Protein AF-A0A1Q6TIM0-F1 (afdb_monomer_lite)

Secondary structure (DSSP, 8-state):
-EEETTEEEEETTTTS--EEEEEETTT--EEEEE-S-GGGHHHHHHHHHHHHHTTS-----HHHHHHHHHHHHHHHHHTT---GGG-

Radius of gyration: 18.53 Å; chains: 1; bounding box: 39×32×44 Å

pLDDT: mean 92.92, std 5.51, range [59.22, 98.0]

Foldseek 3Di:
DADDPQWGKDFPPPPLGQWIWTAGPPPGDIDIGGHDDSVCVVVVVVVVVVCCVVVNDVPPPVVVVVVVVVVVVVVCVVVVHDDPVRD

Structure (mmCIF, N/CA/C/O backbone):
data_AF-A0A1Q6TIM0-F1
#
_entry.id   AF-A0A1Q6TIM0-F1
#
loop_
_atom_site.group_PDB
_atom_site.id
_atom_site.type_symbol
_atom_site.label_atom_id
_atom_site.label_alt_id
_atom_site.label_comp_id
_atom_site.label_asym_id
_atom_site.label_entity_id
_atom_site.label_seq_id
_atom_site.pdbx_PDB_ins_code
_atom_site.Cartn_x
_atom_site.Cartn_y
_atom_site.Cartn_z
_atom_site.occupancy
_atom_site.B_iso_or_equiv
_atom_site.auth_seq_id
_atom_site.auth_comp_id
_atom_site.auth_asym_id
_atom_site.auth_atom_id
_atom_site.pdbx_PDB_model_num
ATOM 1 N N . MET A 1 1 ? -6.490 8.450 0.523 1.00 88.06 1 MET A N 1
ATOM 2 C CA . MET A 1 1 ? -7.816 8.236 1.138 1.00 88.06 1 MET A CA 1
ATOM 3 C C . MET A 1 1 ? -8.395 6.953 0.580 1.00 88.06 1 MET A C 1
ATOM 5 O O . MET A 1 1 ? -8.347 6.770 -0.630 1.00 88.06 1 MET A O 1
ATOM 9 N N . ILE A 1 2 ? -8.922 6.089 1.438 1.00 95.56 2 ILE A N 1
ATOM 10 C CA . ILE A 1 2 ? -9.631 4.867 1.054 1.00 95.56 2 ILE A CA 1
ATOM 11 C C . ILE A 1 2 ? -11.087 5.052 1.482 1.00 95.56 2 ILE A C 1
ATOM 13 O O . ILE A 1 2 ? -11.342 5.320 2.653 1.00 95.56 2 ILE A O 1
ATOM 17 N N . ALA A 1 3 ? -12.029 4.986 0.544 1.00 96.25 3 ALA A N 1
ATOM 18 C CA . ALA A 1 3 ? -13.442 5.257 0.805 1.00 96.25 3 ALA A CA 1
ATOM 19 C C . ALA A 1 3 ? -14.250 3.958 0.927 1.00 96.25 3 ALA A C 1
ATOM 21 O O . ALA A 1 3 ? -14.067 3.033 0.139 1.00 96.25 3 ALA A O 1
ATOM 22 N N . PHE A 1 4 ? -15.169 3.925 1.890 1.00 96.00 4 PHE A N 1
ATOM 23 C CA . PHE A 1 4 ? -16.076 2.815 2.170 1.00 96.00 4 PHE A CA 1
ATOM 24 C C . PHE A 1 4 ? -17.503 3.340 2.397 1.00 96.00 4 PHE A C 1
ATOM 26 O O . PHE A 1 4 ? -17.718 4.528 2.633 1.00 96.00 4 PHE A O 1
ATOM 33 N N . ASP A 1 5 ? -18.494 2.446 2.414 1.00 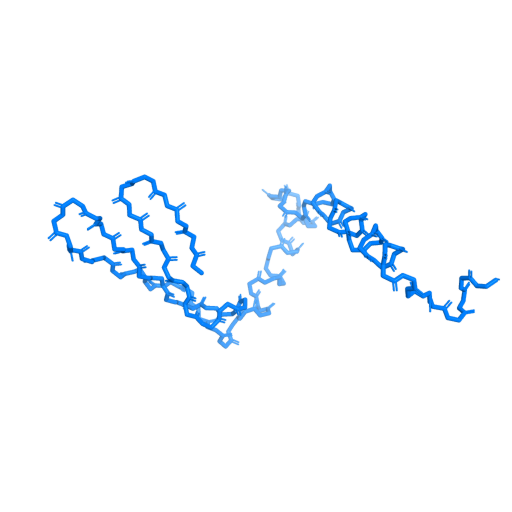96.25 5 ASP A N 1
ATOM 34 C CA . ASP A 1 5 ? -19.907 2.829 2.583 1.00 96.25 5 ASP A CA 1
ATOM 35 C C . ASP A 1 5 ? -20.195 3.566 3.905 1.00 96.25 5 ASP A C 1
ATOM 37 O O . ASP A 1 5 ? -21.082 4.415 3.982 1.00 96.25 5 ASP A O 1
ATOM 41 N N . LYS A 1 6 ? -19.462 3.223 4.973 1.00 96.19 6 LYS A N 1
ATOM 42 C CA . LYS A 1 6 ? -19.698 3.718 6.345 1.00 96.19 6 LYS A CA 1
ATOM 43 C C . LYS A 1 6 ? -18.687 4.763 6.812 1.00 96.19 6 LYS A C 1
ATOM 45 O O . LYS A 1 6 ? -18.762 5.206 7.959 1.00 96.19 6 LYS A O 1
ATOM 50 N N . GLY A 1 7 ? -17.725 5.122 5.971 1.00 97.12 7 GLY A N 1
ATOM 51 C CA . GLY A 1 7 ? -16.599 5.942 6.384 1.00 97.12 7 GLY A CA 1
ATOM 52 C C . GLY A 1 7 ? -15.475 5.966 5.367 1.00 97.12 7 GLY A C 1
ATOM 53 O O . GLY A 1 7 ? -15.529 5.305 4.335 1.00 97.12 7 GLY A O 1
ATOM 54 N N . TYR A 1 8 ? -14.433 6.717 5.671 1.00 97.56 8 TYR A N 1
ATOM 55 C CA . TYR A 1 8 ? -13.219 6.747 4.870 1.00 97.56 8 TYR A CA 1
ATOM 56 C C . TYR A 1 8 ? -11.990 6.794 5.773 1.00 97.56 8 TYR A C 1
ATOM 58 O O . TYR A 1 8 ? -12.063 7.227 6.921 1.00 97.56 8 TYR A O 1
ATOM 66 N N . VAL A 1 9 ? -10.870 6.316 5.240 1.00 97.50 9 VAL A N 1
ATOM 67 C CA . VAL A 1 9 ? -9.576 6.272 5.920 1.00 97.50 9 VAL A CA 1
ATOM 68 C C . VAL A 1 9 ? -8.621 7.228 5.223 1.00 97.50 9 VAL A C 1
ATOM 70 O O . VAL A 1 9 ? -8.364 7.119 4.019 1.00 97.50 9 VAL A O 1
ATOM 73 N N . GLU A 1 10 ? -8.081 8.168 5.980 1.00 96.81 10 GLU A N 1
ATOM 74 C CA . GLU A 1 10 ? -7.021 9.074 5.563 1.00 96.81 10 GLU A CA 1
ATOM 75 C C . GLU A 1 10 ? -5.701 8.567 6.128 1.00 96.81 10 GLU A C 1
ATOM 77 O O . GLU A 1 10 ? -5.555 8.449 7.339 1.00 96.81 10 GLU A O 1
ATOM 82 N N . LEU A 1 11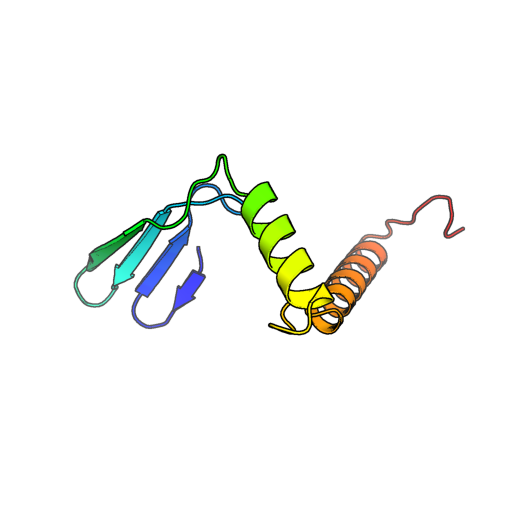 ? -4.747 8.246 5.252 1.00 94.62 11 LEU A N 1
ATOM 83 C CA . LEU A 1 11 ? -3.389 7.905 5.658 1.00 94.62 11 LEU A CA 1
ATOM 84 C C . LEU A 1 11 ? -2.485 9.093 5.353 1.00 94.62 11 LEU A C 1
ATOM 86 O O . LEU A 1 11 ? -2.383 9.507 4.193 1.00 94.62 11 LEU A O 1
ATOM 90 N N . TYR A 1 12 ? -1.852 9.636 6.385 1.00 92.38 12 TYR A N 1
ATOM 91 C CA . TYR A 1 12 ? -0.919 10.743 6.226 1.00 92.38 12 TYR A CA 1
ATOM 92 C C . TYR A 1 12 ? 0.462 10.209 5.863 1.00 92.38 12 TYR A C 1
ATOM 94 O O . TYR A 1 12 ? 0.881 9.171 6.358 1.00 92.38 12 TYR A O 1
ATOM 102 N N . GLU A 1 13 ? 1.155 10.912 4.967 1.00 90.38 13 GLU A N 1
ATOM 103 C CA . GLU A 1 13 ? 2.539 10.603 4.572 1.00 90.38 13 GLU A CA 1
ATOM 104 C C . GLU A 1 13 ? 2.752 9.208 3.944 1.00 90.38 13 GLU A C 1
ATOM 106 O O . GLU A 1 13 ? 3.872 8.697 3.929 1.00 90.38 13 GLU A O 1
ATOM 111 N N . TYR A 1 14 ? 1.710 8.597 3.359 1.00 88.44 14 TYR A N 1
ATOM 112 C CA . TYR A 1 14 ? 1.857 7.374 2.554 1.00 88.44 14 TYR A CA 1
ATOM 113 C C . TYR A 1 14 ? 2.924 7.571 1.456 1.00 88.44 14 TYR A C 1
ATOM 115 O O . TYR A 1 14 ? 2.868 8.580 0.743 1.00 88.44 14 TYR A O 1
ATOM 123 N N . PRO A 1 15 ? 3.878 6.632 1.282 1.00 87.88 15 PRO A N 1
ATOM 124 C CA . PRO A 1 15 ? 3.909 5.266 1.827 1.00 87.88 15 PRO A CA 1
ATOM 125 C C . PRO A 1 15 ? 4.534 5.091 3.217 1.00 87.88 15 PRO A C 1
ATOM 127 O O . PRO A 1 15 ? 4.526 3.986 3.739 1.00 87.88 15 PRO A O 1
ATOM 130 N N . ARG A 1 16 ? 5.060 6.149 3.837 1.00 89.31 16 ARG A N 1
ATOM 131 C CA . ARG A 1 16 ? 5.799 6.083 5.113 1.00 89.31 16 ARG A CA 1
ATOM 132 C C . ARG A 1 16 ? 4.998 6.622 6.300 1.00 89.31 16 ARG A C 1
ATOM 134 O O . ARG A 1 16 ? 5.566 7.165 7.250 1.00 89.31 16 ARG A O 1
ATOM 141 N N . GLY A 1 17 ? 3.678 6.514 6.204 1.00 91.31 17 GLY A N 1
ATOM 142 C CA . GLY A 1 17 ? 2.753 7.025 7.201 1.00 91.31 17 GLY A CA 1
ATOM 143 C C . GLY A 1 17 ? 2.823 6.249 8.508 1.00 91.31 17 GLY A C 1
ATOM 144 O O . GLY A 1 17 ? 2.922 5.029 8.501 1.00 91.31 17 GLY A O 1
ATOM 145 N N . GLN A 1 18 ? 2.720 6.972 9.617 1.00 94.75 18 GLN A N 1
ATOM 146 C CA . GLN A 1 18 ? 2.604 6.428 10.979 1.00 94.75 18 GLN A CA 1
ATOM 147 C C . GLN A 1 18 ? 1.234 6.733 11.607 1.00 94.75 18 GLN A C 1
ATOM 149 O O . GLN A 1 18 ? 0.974 6.401 12.761 1.00 94.75 18 GLN A O 1
ATOM 154 N N . GLU A 1 19 ? 0.367 7.431 10.865 1.00 96.06 19 GLU A N 1
ATOM 155 C CA . GLU A 1 19 ? -0.937 7.890 11.327 1.00 96.06 19 GLU A CA 1
ATOM 156 C C . GLU A 1 19 ? -2.012 7.651 10.262 1.00 96.06 19 GLU A C 1
ATOM 158 O O . GLU A 1 19 ? -1.882 8.071 9.106 1.00 96.06 19 GLU A O 1
ATOM 163 N N . ALA A 1 20 ? -3.100 7.017 10.694 1.00 96.69 20 ALA A N 1
ATOM 164 C CA . ALA A 1 20 ? -4.337 6.880 9.946 1.00 96.69 20 ALA A CA 1
ATOM 165 C C . ALA A 1 20 ? -5.487 7.525 10.724 1.00 96.69 20 ALA A C 1
ATOM 167 O O . ALA A 1 20 ? -5.622 7.308 11.929 1.00 96.69 20 ALA A O 1
ATOM 168 N N . VAL A 1 21 ? -6.352 8.268 10.040 1.00 97.75 21 VAL A N 1
ATOM 169 C CA . VAL A 1 21 ? -7.602 8.784 10.606 1.00 97.75 21 VAL A CA 1
ATOM 170 C C . VAL A 1 21 ? -8.772 8.134 9.887 1.00 97.75 21 VAL A C 1
ATOM 172 O O . VAL A 1 21 ? -8.928 8.258 8.674 1.00 97.75 21 VAL A O 1
ATOM 175 N N . ILE A 1 22 ? -9.603 7.430 10.644 1.00 97.88 22 ILE A N 1
ATOM 176 C CA . ILE A 1 22 ? -10.859 6.856 10.179 1.00 97.88 22 ILE A CA 1
ATOM 177 C C . ILE A 1 22 ? -11.962 7.852 10.515 1.00 97.88 22 ILE A C 1
ATOM 179 O O . ILE A 1 22 ? -12.119 8.220 11.675 1.00 97.88 22 ILE A O 1
ATOM 183 N N . THR A 1 23 ? -12.736 8.272 9.519 1.00 98.00 23 THR A N 1
ATOM 184 C CA . THR A 1 23 ? -13.925 9.109 9.718 1.00 98.00 23 THR A CA 1
ATOM 185 C C . THR A 1 23 ? -15.172 8.305 9.391 1.00 98.00 23 THR A C 1
ATOM 187 O O . THR A 1 23 ? -15.320 7.818 8.268 1.00 98.00 23 THR A O 1
ATOM 190 N N . TYR A 1 24 ? -16.093 8.187 10.346 1.00 97.88 24 TYR A N 1
ATOM 191 C CA . TYR A 1 24 ? -17.349 7.467 10.163 1.00 97.88 24 TYR A CA 1
ATOM 192 C C . TYR A 1 24 ? -18.446 8.417 9.678 1.00 97.88 24 TYR A C 1
ATOM 194 O O . TYR A 1 24 ? -18.768 9.416 10.315 1.00 97.88 24 TYR A O 1
ATOM 202 N N . THR A 1 25 ? -19.071 8.102 8.545 1.00 95.81 25 THR A N 1
ATOM 203 C CA . THR A 1 25 ? -20.047 8.999 7.895 1.00 95.81 25 THR A CA 1
ATOM 204 C C . THR A 1 25 ? -21.396 9.049 8.609 1.00 95.81 25 THR A C 1
ATOM 206 O O . THR A 1 25 ? -22.163 9.987 8.404 1.00 95.81 25 THR A O 1
ATOM 209 N N . LYS A 1 26 ? -21.704 8.049 9.445 1.00 96.12 26 LYS A N 1
ATOM 210 C CA . LYS A 1 26 ? -22.996 7.934 10.139 1.00 96.12 26 LYS A CA 1
ATOM 211 C C . LYS A 1 26 ? -23.238 9.069 11.141 1.00 96.12 26 LYS A C 1
ATOM 213 O O . LYS A 1 26 ? -24.373 9.505 11.306 1.00 96.12 26 LYS A O 1
ATOM 218 N N . ASP A 1 27 ? -22.196 9.491 11.836 1.00 95.56 27 ASP A N 1
ATOM 219 C CA . ASP A 1 27 ? -22.239 10.426 12.967 1.00 95.56 27 ASP A CA 1
ATOM 220 C C . ASP A 1 27 ? -21.062 11.419 12.963 1.00 95.56 27 ASP A C 1
ATOM 222 O O . ASP A 1 27 ? -21.032 12.330 13.787 1.00 95.56 27 ASP A O 1
ATOM 226 N N . GLY A 1 28 ? -20.124 11.281 12.022 1.00 94.81 28 GLY A N 1
ATOM 227 C CA . GLY A 1 28 ? -18.992 12.184 11.835 1.00 94.81 28 GLY A CA 1
ATOM 228 C C . GLY A 1 28 ? -17.870 12.007 12.853 1.00 94.81 28 GLY A C 1
ATOM 229 O O . GLY A 1 28 ? -16.958 12.832 12.870 1.00 94.81 28 GLY A O 1
ATOM 230 N N . HIS A 1 29 ? -17.918 10.981 13.712 1.00 97.62 29 HIS A N 1
ATOM 231 C CA . HIS A 1 29 ? -16.829 10.756 14.658 1.00 97.62 29 HIS A CA 1
ATOM 232 C C . HIS A 1 29 ? -15.581 10.239 13.945 1.00 97.62 29 HIS A C 1
ATOM 234 O O . HIS A 1 29 ? -15.653 9.615 12.880 1.00 97.62 29 HIS A O 1
ATOM 240 N N . THR A 1 30 ? -14.432 10.507 14.559 1.00 97.94 30 THR A N 1
ATOM 241 C CA . THR A 1 30 ? -13.133 10.107 14.040 1.00 97.94 30 THR A CA 1
ATOM 242 C C . THR A 1 30 ? -12.387 9.231 15.033 1.00 97.94 30 THR A C 1
ATOM 244 O O . THR A 1 30 ? -12.522 9.368 16.249 1.00 97.94 30 THR A O 1
ATOM 247 N N . GLU A 1 31 ? -11.590 8.322 14.493 1.00 97.56 31 GLU A N 1
ATOM 2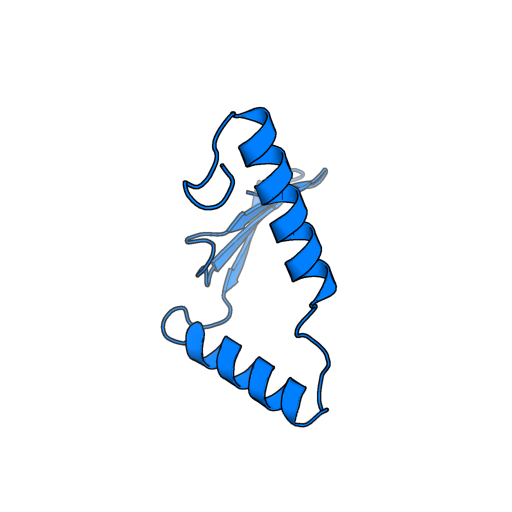48 C CA . GLU A 1 31 ? -10.682 7.455 15.228 1.00 97.56 31 GLU A CA 1
ATOM 249 C C . GLU A 1 31 ? -9.289 7.603 14.620 1.00 97.56 31 GLU A C 1
ATOM 251 O O . GLU A 1 31 ? -9.124 7.498 13.405 1.00 97.56 31 GLU A O 1
ATOM 256 N N . THR A 1 32 ? -8.284 7.876 15.451 1.00 97.69 32 THR A N 1
ATOM 257 C CA . THR A 1 32 ? -6.896 8.004 14.997 1.00 97.69 32 THR A CA 1
ATOM 258 C C . THR A 1 32 ? -6.088 6.804 15.454 1.00 97.69 32 THR A C 1
ATOM 260 O O . THR A 1 32 ? -5.967 6.559 16.654 1.00 97.69 32 THR A O 1
ATOM 263 N N . ILE A 1 33 ? -5.485 6.105 14.499 1.00 96.25 33 ILE A N 1
ATOM 264 C CA . ILE A 1 33 ? -4.562 5.001 14.739 1.00 96.25 33 ILE A CA 1
ATOM 265 C C . ILE A 1 33 ? -3.146 5.521 14.501 1.00 96.25 33 ILE A C 1
ATOM 267 O O . ILE A 1 33 ? -2.865 6.082 13.443 1.00 96.25 33 ILE A O 1
ATOM 271 N N . ARG A 1 34 ? -2.269 5.348 15.496 1.00 96.12 34 ARG A N 1
ATOM 272 C CA . ARG A 1 34 ? -0.837 5.655 15.393 1.00 96.12 34 ARG A CA 1
ATOM 273 C C . ARG A 1 34 ? -0.028 4.412 15.698 1.00 96.12 34 ARG A C 1
ATOM 275 O O . ARG A 1 34 ? -0.181 3.845 16.779 1.00 96.12 34 ARG A O 1
ATOM 282 N N . GLU A 1 35 ? 0.796 3.996 14.750 1.00 93.56 35 GLU A N 1
ATOM 283 C CA . GLU A 1 35 ? 1.553 2.751 14.837 1.00 93.56 35 GLU A CA 1
ATOM 284 C C . GLU A 1 35 ? 2.813 2.832 13.968 1.00 93.56 35 GLU A C 1
ATOM 286 O O . GLU A 1 35 ? 2.851 3.576 12.985 1.00 93.56 35 GLU A O 1
ATOM 291 N N . GLY A 1 36 ? 3.854 2.101 14.370 1.00 90.38 36 GLY A N 1
ATOM 292 C CA . GLY A 1 36 ? 5.177 2.176 13.755 1.00 90.38 36 GLY A CA 1
ATOM 293 C C . GLY A 1 36 ? 5.937 3.485 14.012 1.00 90.38 36 GLY A C 1
ATOM 294 O O . GLY A 1 36 ? 5.492 4.392 14.715 1.00 90.38 36 GLY A O 1
ATOM 295 N N . GLU A 1 37 ? 7.138 3.562 13.442 1.00 93.50 37 GLU A N 1
ATOM 296 C CA . GLU A 1 37 ? 7.999 4.742 13.463 1.00 93.50 37 GLU A CA 1
ATOM 297 C C . GLU A 1 37 ? 8.585 4.977 12.067 1.00 93.50 37 GLU A C 1
ATOM 299 O O . GLU A 1 37 ? 9.368 4.172 11.564 1.00 93.50 37 GLU A O 1
ATOM 304 N N . THR A 1 38 ? 8.261 6.115 11.444 1.00 90.88 38 THR A N 1
ATOM 305 C CA . THR A 1 38 ? 8.701 6.440 10.075 1.00 90.88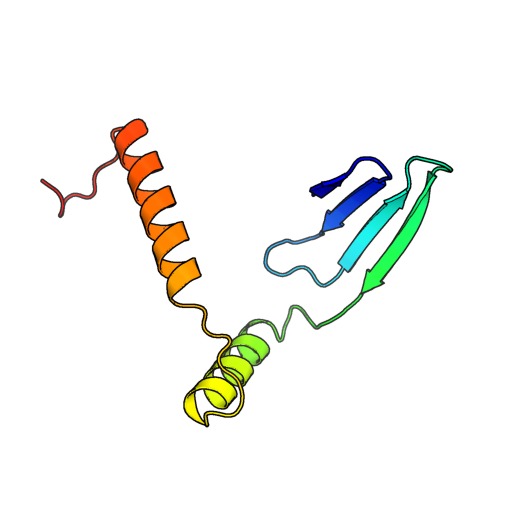 38 THR A CA 1
ATOM 306 C C . THR A 1 38 ? 10.225 6.364 9.906 1.00 90.88 38 THR A C 1
ATOM 308 O O . THR A 1 38 ? 10.719 5.902 8.874 1.00 90.88 38 THR A O 1
ATOM 311 N N . ASN A 1 39 ? 10.999 6.742 10.928 1.00 93.38 39 ASN A N 1
ATOM 312 C CA . ASN A 1 39 ? 12.465 6.670 10.887 1.00 93.38 39 ASN A CA 1
ATOM 313 C C . ASN A 1 39 ? 13.002 5.232 10.822 1.00 93.38 39 ASN A C 1
ATOM 315 O O . ASN A 1 39 ? 14.131 5.026 10.381 1.00 93.38 39 ASN A O 1
ATOM 319 N N . ARG A 1 40 ? 12.195 4.246 11.226 1.00 93.56 40 ARG A N 1
ATOM 320 C CA . ARG A 1 40 ? 12.534 2.820 11.252 1.00 93.56 40 ARG A CA 1
ATOM 321 C C . ARG A 1 40 ? 11.930 2.042 10.082 1.00 93.56 40 ARG A C 1
ATOM 323 O O . ARG A 1 40 ? 12.061 0.829 10.046 1.00 93.56 40 ARG A O 1
ATOM 330 N N . THR A 1 41 ? 11.345 2.72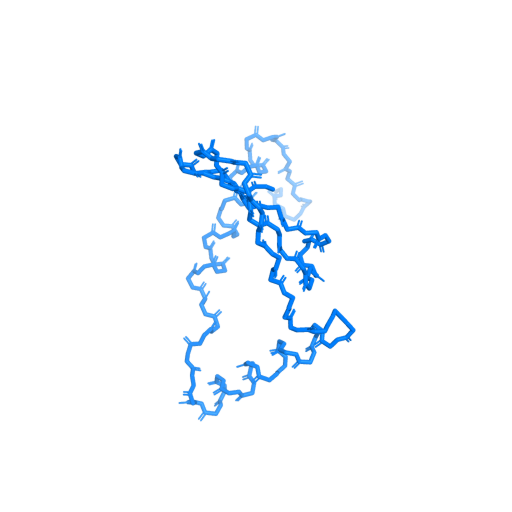0 9.086 1.00 89.38 41 THR A N 1
ATOM 331 C CA . THR A 1 41 ? 10.687 2.066 7.932 1.00 89.38 41 THR A CA 1
ATOM 332 C C . THR A 1 41 ? 11.561 0.982 7.283 1.00 89.38 41 THR A C 1
ATOM 334 O O . THR A 1 41 ? 11.107 -0.139 7.097 1.00 89.38 41 THR A O 1
ATOM 337 N N . LEU A 1 42 ? 12.831 1.290 6.987 1.00 91.88 42 LEU A N 1
ATOM 338 C CA . LEU A 1 42 ? 13.752 0.319 6.374 1.00 91.88 42 LEU A CA 1
ATOM 339 C C . LEU A 1 42 ? 14.143 -0.816 7.331 1.00 91.88 42 LEU A C 1
ATOM 341 O O . LEU A 1 42 ? 14.467 -1.909 6.887 1.00 91.88 42 LEU A O 1
ATOM 345 N N . GLU A 1 43 ? 14.143 -0.557 8.639 1.00 95.06 43 GLU A N 1
ATOM 346 C CA . GLU A 1 43 ? 14.432 -1.585 9.638 1.00 95.06 43 GLU A CA 1
ATOM 347 C C . GLU A 1 43 ? 13.326 -2.644 9.656 1.00 95.06 43 GLU A C 1
ATOM 349 O O . GLU A 1 43 ? 13.635 -3.830 9.715 1.00 95.06 43 GLU A O 1
ATOM 354 N N . TYR A 1 44 ? 12.061 -2.229 9.538 1.00 92.81 44 TYR A N 1
ATOM 355 C CA . TYR A 1 44 ? 10.930 -3.153 9.440 1.00 92.81 44 TYR A CA 1
ATOM 356 C C . TYR A 1 44 ? 11.032 -4.045 8.195 1.00 92.81 44 TYR A C 1
ATOM 358 O O . TYR A 1 44 ? 10.886 -5.257 8.309 1.00 92.81 44 TYR A O 1
ATOM 366 N N . GLU A 1 45 ? 11.390 -3.478 7.035 1.00 90.94 45 GLU A N 1
ATOM 367 C CA . GLU A 1 45 ? 11.596 -4.267 5.809 1.00 90.94 45 GLU A CA 1
ATOM 368 C C . GLU A 1 45 ? 12.722 -5.300 5.965 1.00 90.94 45 GLU A C 1
ATOM 370 O O . GLU A 1 45 ? 12.585 -6.440 5.525 1.00 90.94 45 GLU A O 1
ATOM 375 N N . VAL A 1 46 ? 13.836 -4.930 6.609 1.00 93.69 46 VAL A N 1
ATOM 376 C CA . VAL A 1 46 ? 14.946 -5.862 6.862 1.00 93.69 46 VAL A CA 1
ATOM 377 C C . VAL A 1 46 ? 14.519 -6.986 7.805 1.00 93.69 46 VAL A C 1
ATOM 379 O O . VAL A 1 46 ? 14.832 -8.142 7.532 1.00 93.69 46 VAL A O 1
ATOM 382 N N . GLN A 1 47 ? 13.777 -6.675 8.872 1.00 94.06 47 GLN A N 1
ATOM 383 C CA . GLN A 1 47 ? 13.273 -7.680 9.815 1.00 94.06 47 GLN A CA 1
ATOM 384 C C . GLN A 1 47 ? 12.345 -8.691 9.130 1.00 94.06 47 GLN A C 1
ATOM 386 O O . GLN A 1 47 ? 12.490 -9.896 9.346 1.00 94.06 47 GLN A O 1
ATOM 391 N N . ASP A 1 48 ? 11.442 -8.226 8.263 1.00 93.19 48 ASP A N 1
ATOM 392 C CA . ASP A 1 48 ? 10.555 -9.109 7.499 1.00 93.19 48 ASP A CA 1
ATOM 393 C C . ASP A 1 48 ? 11.345 -9.999 6.522 1.00 93.19 48 ASP A C 1
ATOM 395 O O . ASP A 1 48 ? 11.067 -11.196 6.408 1.00 93.19 48 ASP A O 1
ATOM 399 N N . MET A 1 49 ? 12.389 -9.464 5.872 1.00 92.44 49 MET A N 1
ATOM 400 C CA . MET A 1 49 ? 13.278 -10.261 5.015 1.00 92.44 49 MET A CA 1
ATOM 401 C C . MET A 1 49 ? 14.057 -11.319 5.802 1.00 92.44 49 MET A C 1
ATOM 403 O O . MET A 1 49 ? 14.185 -12.455 5.343 1.00 92.44 49 MET A O 1
ATOM 407 N N . GLU A 1 50 ? 14.585 -10.971 6.977 1.00 94.75 50 GLU A N 1
ATOM 408 C CA . GLU A 1 50 ? 15.296 -11.912 7.847 1.00 94.75 50 GLU A CA 1
ATOM 409 C C . GLU A 1 50 ? 14.375 -13.054 8.293 1.00 94.75 50 GLU A C 1
ATOM 411 O O . GLU A 1 50 ? 14.751 -14.223 8.165 1.00 94.75 50 GLU A O 1
ATOM 416 N N . ALA A 1 51 ? 13.149 -12.737 8.724 1.00 94.31 51 ALA A N 1
ATOM 417 C CA . ALA A 1 51 ? 12.141 -13.726 9.106 1.00 94.31 51 ALA A CA 1
ATOM 418 C C . ALA A 1 51 ? 11.750 -14.643 7.933 1.00 94.31 51 ALA A C 1
ATOM 420 O O . ALA A 1 51 ? 11.610 -15.858 8.110 1.00 94.31 51 ALA A O 1
ATOM 421 N N . ALA A 1 52 ? 11.630 -14.088 6.723 1.00 93.25 52 ALA A N 1
ATOM 422 C CA . ALA A 1 52 ? 11.335 -14.863 5.522 1.00 93.25 52 ALA A CA 1
ATOM 423 C C . ALA A 1 52 ? 12.461 -15.819 5.134 1.00 93.25 52 ALA A C 1
ATOM 425 O O . ALA A 1 52 ? 12.216 -16.998 4.868 1.00 93.25 52 ALA A O 1
ATOM 426 N N . VAL A 1 53 ? 13.710 -15.355 5.173 1.00 92.12 53 VAL A N 1
ATOM 427 C CA . VAL A 1 53 ? 14.879 -16.203 4.903 1.00 92.12 53 VAL A CA 1
ATOM 428 C C . VAL A 1 53 ? 15.044 -17.287 5.974 1.00 92.12 53 VAL A C 1
ATOM 430 O O . VAL A 1 53 ? 15.429 -18.411 5.650 1.00 92.12 53 VAL A O 1
ATOM 433 N N . ALA A 1 54 ? 14.723 -16.982 7.234 1.00 94.75 54 ALA A N 1
ATOM 434 C CA . ALA A 1 54 ? 14.724 -17.947 8.331 1.00 94.75 54 ALA A CA 1
ATOM 435 C C . ALA A 1 54 ? 13.583 -18.983 8.243 1.00 94.75 54 ALA A C 1
ATOM 437 O O . ALA A 1 54 ? 13.614 -19.990 8.953 1.00 94.75 54 ALA A O 1
ATOM 438 N N . GLY A 1 55 ? 12.600 -18.775 7.358 1.00 92.19 55 GLY A N 1
ATOM 439 C CA . GLY A 1 55 ? 11.434 -19.645 7.200 1.00 92.19 55 GLY A CA 1
ATOM 440 C C . GLY A 1 55 ? 10.387 -19.482 8.305 1.00 92.19 55 GLY A C 1
ATOM 441 O O . GLY A 1 55 ? 9.558 -20.371 8.495 1.00 92.19 55 GLY A O 1
ATOM 442 N N . GLU A 1 56 ? 10.428 -18.375 9.048 1.00 92.88 56 GLU A N 1
ATOM 443 C CA . GLU A 1 56 ? 9.500 -18.084 10.147 1.00 92.88 56 GLU A CA 1
ATOM 444 C C . GLU A 1 56 ? 8.158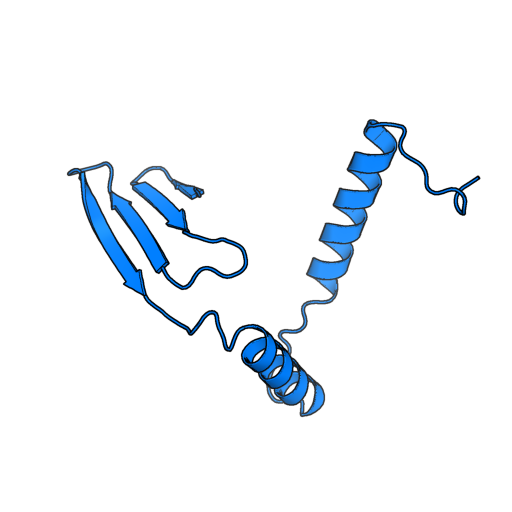 -17.543 9.637 1.00 92.88 56 GLU A C 1
ATOM 446 O O . GLU A 1 56 ? 7.111 -17.800 10.236 1.00 92.88 56 GLU A O 1
ATOM 451 N N . LYS A 1 57 ? 8.186 -16.810 8.520 1.00 85.50 57 LYS A N 1
ATOM 452 C CA . LYS A 1 57 ? 7.029 -16.140 7.921 1.00 85.50 57 LYS A CA 1
ATOM 453 C C . LYS A 1 57 ? 7.237 -16.006 6.412 1.00 85.50 57 LYS A C 1
ATOM 455 O O . LYS A 1 57 ? 8.323 -15.634 6.005 1.00 85.50 57 LYS A O 1
ATOM 460 N N . ASP A 1 58 ? 6.240 -16.283 5.575 1.00 78.81 58 ASP A N 1
ATOM 461 C CA . ASP A 1 58 ? 6.358 -16.111 4.114 1.00 78.81 58 ASP A CA 1
ATOM 462 C C . ASP A 1 58 ? 5.541 -14.902 3.645 1.00 78.81 58 ASP A C 1
ATOM 464 O O . ASP A 1 58 ? 4.457 -15.033 3.081 1.00 78.81 58 ASP A O 1
ATOM 468 N N . ASP A 1 59 ? 6.063 -13.715 3.948 1.00 81.12 59 ASP A N 1
ATOM 469 C CA . ASP A 1 59 ? 5.381 -12.431 3.739 1.00 81.12 59 ASP A CA 1
ATOM 470 C C . ASP A 1 59 ? 5.958 -11.618 2.572 1.00 81.12 59 ASP A C 1
ATOM 472 O O . ASP A 1 59 ? 5.541 -10.491 2.310 1.00 81.12 59 ASP A O 1
ATOM 476 N N . MET A 1 60 ? 6.919 -12.180 1.834 1.00 85.31 60 MET A N 1
ATOM 477 C CA . MET A 1 60 ? 7.586 -11.465 0.740 1.00 85.31 60 MET A CA 1
ATOM 478 C C . MET A 1 60 ? 6.682 -11.257 -0.485 1.00 85.31 60 MET A C 1
ATOM 480 O O . MET A 1 60 ? 7.006 -10.429 -1.333 1.00 85.31 60 MET A O 1
ATOM 484 N N . HIS A 1 61 ? 5.581 -12.015 -0.598 1.00 89.69 61 HIS A N 1
ATOM 485 C CA . HIS A 1 61 ? 4.530 -11.870 -1.617 1.00 89.69 61 HIS A CA 1
ATOM 486 C C . HIS A 1 61 ? 5.052 -11.545 -3.034 1.00 89.69 61 HIS A C 1
ATOM 488 O O . HIS A 1 61 ? 4.780 -10.494 -3.628 1.00 89.69 61 HIS A O 1
ATOM 494 N N . LEU A 1 62 ? 5.838 -12.469 -3.603 1.00 90.88 62 LEU A N 1
ATOM 495 C CA . LEU A 1 62 ? 6.384 -12.328 -4.961 1.00 90.88 62 LEU A CA 1
ATOM 496 C C . LEU A 1 62 ? 5.282 -12.198 -6.027 1.00 90.88 62 LEU A C 1
ATOM 498 O O . LEU A 1 62 ? 5.490 -11.564 -7.061 1.00 90.88 62 LEU A O 1
ATOM 502 N N . ASP A 1 63 ? 4.126 -12.804 -5.784 1.00 94.31 63 ASP A N 1
ATOM 503 C CA . ASP A 1 63 ? 2.921 -12.660 -6.594 1.00 94.31 63 ASP A CA 1
ATOM 504 C C . ASP A 1 63 ? 2.470 -11.196 -6.683 1.00 94.31 63 ASP A C 1
ATOM 506 O O . ASP A 1 63 ? 2.355 -10.675 -7.791 1.00 94.31 63 ASP A O 1
ATOM 510 N N . TYR A 1 64 ? 2.366 -10.482 -5.559 1.00 94.81 64 TYR A N 1
ATOM 511 C CA . TYR A 1 64 ? 2.019 -9.054 -5.573 1.00 94.81 64 TYR A CA 1
ATOM 512 C C . TYR A 1 64 ? 3.060 -8.211 -6.312 1.00 94.81 64 TYR A C 1
ATOM 514 O O . TYR A 1 64 ? 2.713 -7.289 -7.051 1.00 94.81 64 TYR A O 1
ATOM 522 N N . THR A 1 65 ? 4.345 -8.544 -6.156 1.00 93.81 65 THR A N 1
ATOM 523 C CA . THR A 1 65 ? 5.426 -7.857 -6.881 1.00 93.81 65 THR A CA 1
ATOM 524 C C . THR A 1 65 ? 5.258 -8.000 -8.396 1.00 93.81 65 THR A C 1
ATOM 526 O O . THR A 1 65 ? 5.431 -7.028 -9.133 1.00 93.81 65 THR A O 1
ATOM 529 N N . ARG A 1 66 ? 4.903 -9.199 -8.875 1.00 96.69 66 ARG A N 1
ATOM 530 C CA . ARG A 1 66 ? 4.653 -9.449 -10.302 1.00 96.69 66 ARG A CA 1
ATOM 531 C C . ARG A 1 66 ? 3.433 -8.680 -10.798 1.00 96.69 66 ARG A C 1
ATOM 533 O O . ARG A 1 66 ? 3.552 -7.978 -11.797 1.00 96.69 66 ARG A O 1
ATOM 540 N N . ASP A 1 67 ? 2.328 -8.721 -10.060 1.00 97.50 67 ASP A N 1
ATOM 541 C CA . ASP A 1 67 ? 1.087 -8.037 -10.439 1.00 97.50 67 ASP A CA 1
ATOM 542 C C . ASP A 1 67 ? 1.281 -6.515 -10.579 1.00 97.50 67 ASP A C 1
ATOM 544 O O . ASP A 1 67 ? 0.797 -5.900 -11.533 1.00 97.50 67 ASP A O 1
ATOM 548 N N . VAL A 1 68 ? 2.041 -5.891 -9.668 1.00 96.31 68 VAL A N 1
ATOM 549 C CA . VAL A 1 68 ? 2.379 -4.459 -9.767 1.00 96.31 68 VAL A CA 1
ATOM 550 C C . VAL A 1 68 ? 3.224 -4.176 -11.009 1.00 96.31 68 VAL A C 1
ATOM 552 O O . VAL A 1 68 ? 2.965 -3.202 -11.719 1.00 96.31 68 VAL A O 1
ATOM 555 N N . MET A 1 69 ? 4.224 -5.013 -11.302 1.00 96.25 69 MET A N 1
ATOM 556 C CA . MET A 1 69 ? 5.082 -4.836 -12.479 1.00 96.25 69 MET A CA 1
ATOM 557 C C . MET A 1 69 ? 4.316 -5.003 -13.794 1.00 96.25 69 MET A C 1
ATOM 559 O O . MET A 1 69 ? 4.561 -4.247 -14.743 1.00 96.25 69 MET A O 1
ATOM 563 N N . ASP A 1 70 ? 3.364 -5.931 -13.840 1.00 96.69 70 ASP A N 1
ATOM 564 C CA . ASP A 1 70 ? 2.479 -6.134 -14.985 1.00 96.69 70 ASP A CA 1
ATOM 565 C C . ASP A 1 70 ? 1.580 -4.909 -15.198 1.00 96.69 70 ASP A C 1
ATOM 567 O O . ASP A 1 70 ? 1.531 -4.360 -16.302 1.00 96.69 70 ASP A O 1
ATOM 571 N N . MET A 1 71 ? 0.961 -4.396 -14.128 1.00 97.12 71 MET A N 1
ATOM 572 C CA . MET A 1 71 ? 0.135 -3.184 -14.179 1.00 97.12 71 MET A CA 1
ATOM 573 C C . MET A 1 71 ? 0.938 -1.960 -14.639 1.00 97.12 71 MET A C 1
ATOM 575 O O . MET A 1 71 ? 0.509 -1.224 -15.530 1.00 97.12 71 MET A O 1
ATOM 579 N N . MET A 1 72 ? 2.138 -1.760 -14.086 1.00 95.25 72 MET A N 1
ATOM 580 C CA . MET A 1 72 ? 3.036 -0.673 -14.489 1.00 95.25 72 MET A CA 1
ATOM 581 C C . MET A 1 72 ? 3.436 -0.789 -15.963 1.00 95.25 72 MET A C 1
ATOM 583 O O . MET A 1 72 ? 3.529 0.220 -16.659 1.00 95.25 72 MET A O 1
ATOM 587 N N . THR A 1 73 ? 3.662 -2.006 -16.458 1.00 94.12 73 THR A N 1
ATOM 588 C CA . THR A 1 73 ? 4.008 -2.251 -17.864 1.00 94.12 73 THR A CA 1
ATOM 589 C C . THR A 1 73 ? 2.834 -1.961 -18.793 1.00 94.12 73 THR A C 1
ATOM 591 O O . THR A 1 73 ? 3.023 -1.280 -19.802 1.00 94.12 73 THR A O 1
ATOM 594 N N . GLN A 1 74 ? 1.623 -2.391 -18.435 1.00 95.44 74 GLN A N 1
ATOM 595 C CA . GLN A 1 74 ? 0.413 -2.083 -19.196 1.00 95.44 74 GLN A CA 1
ATOM 596 C C . GLN A 1 74 ? 0.190 -0.567 -19.307 1.00 95.44 74 GLN A C 1
ATOM 598 O O . GLN A 1 74 ? 0.011 -0.053 -20.411 1.00 95.44 74 GLN A O 1
ATOM 603 N N . ILE A 1 75 ? 0.282 0.166 -18.192 1.00 96.00 75 ILE A N 1
ATOM 604 C CA . ILE A 1 75 ? 0.100 1.627 -18.174 1.00 96.00 75 ILE A CA 1
ATOM 605 C C . ILE A 1 75 ? 1.129 2.322 -19.078 1.00 96.00 75 ILE A C 1
ATOM 607 O O . ILE A 1 75 ? 0.772 3.207 -19.856 1.00 96.00 75 ILE A O 1
ATOM 611 N N . ARG A 1 76 ? 2.406 1.908 -19.029 1.00 94.50 76 ARG A N 1
ATOM 612 C CA . ARG A 1 76 ? 3.446 2.470 -19.911 1.00 94.50 76 ARG A CA 1
ATOM 613 C C . ARG A 1 76 ? 3.115 2.263 -21.389 1.00 94.50 76 ARG A C 1
ATOM 615 O O . ARG A 1 76 ? 3.253 3.200 -22.174 1.00 94.50 76 ARG A O 1
ATOM 622 N N . GLN A 1 77 ? 2.656 1.067 -21.759 1.00 91.81 77 GLN A N 1
ATOM 623 C CA . GLN A 1 77 ? 2.271 0.751 -23.136 1.00 91.81 77 GLN A CA 1
ATOM 624 C C . GLN A 1 77 ? 1.084 1.598 -23.603 1.00 91.81 77 GLN A C 1
ATOM 626 O O . GLN A 1 77 ? 1.137 2.157 -24.699 1.00 91.81 77 GLN A O 1
ATOM 631 N N . GLU A 1 78 ? 0.050 1.743 -22.769 1.00 95.25 78 GLU A N 1
ATOM 632 C CA . GLU A 1 78 ? -1.115 2.590 -23.057 1.00 95.25 78 GLU A CA 1
ATOM 633 C C . GLU A 1 78 ? -0.724 4.060 -23.266 1.00 95.25 78 GLU A C 1
ATOM 635 O O . GLU A 1 78 ? -1.323 4.755 -24.086 1.00 95.25 78 GLU A O 1
ATOM 640 N N . TRP A 1 79 ? 0.310 4.534 -22.567 1.00 95.00 79 TRP A N 1
ATOM 641 C CA . TRP A 1 79 ? 0.826 5.901 -22.693 1.00 95.00 79 TRP A CA 1
ATOM 642 C C . TRP A 1 79 ? 1.884 6.066 -23.794 1.00 95.00 79 TRP A C 1
ATOM 644 O O . TRP A 1 79 ? 2.355 7.179 -24.028 1.00 95.00 79 TRP A O 1
ATOM 654 N N . GLY A 1 80 ? 2.269 4.985 -24.479 1.00 93.81 80 GLY A N 1
ATOM 655 C CA . GLY A 1 80 ? 3.308 5.009 -25.511 1.00 93.81 80 GLY A CA 1
ATOM 656 C C . GLY A 1 80 ? 4.720 5.269 -24.972 1.00 93.81 80 GLY A C 1
ATOM 657 O O . GLY A 1 80 ? 5.599 5.666 -25.733 1.00 93.81 80 GLY A O 1
ATOM 658 N N . MET A 1 81 ? 4.951 5.058 -23.675 1.00 92.94 81 MET A N 1
ATOM 659 C CA . MET A 1 81 ? 6.266 5.179 -23.052 1.00 92.94 81 MET A CA 1
ATOM 660 C C . MET A 1 81 ? 7.023 3.855 -23.194 1.00 92.94 81 MET A C 1
ATOM 662 O O . MET A 1 81 ? 6.561 2.823 -22.710 1.00 92.94 81 MET A O 1
ATOM 666 N N . ARG A 1 82 ? 8.200 3.889 -23.824 1.00 88.31 82 ARG A N 1
ATOM 667 C CA . ARG A 1 82 ? 9.128 2.753 -23.911 1.00 88.31 82 ARG A CA 1
ATOM 668 C C . ARG A 1 82 ? 10.483 3.132 -23.348 1.00 88.31 82 ARG A C 1
ATOM 670 O O . ARG A 1 82 ? 10.908 4.280 -23.491 1.00 88.31 82 ARG A O 1
ATOM 677 N N . TYR A 1 83 ? 11.146 2.176 -22.716 1.00 87.31 83 TYR A N 1
ATOM 678 C CA . TYR A 1 83 ? 12.552 2.333 -22.384 1.00 87.31 83 TYR A CA 1
ATOM 679 C C . TYR A 1 83 ? 13.417 2.160 -23.645 1.00 87.31 83 TYR A C 1
ATOM 681 O O . TYR A 1 83 ? 13.028 1.410 -24.541 1.00 87.31 83 TYR A O 1
ATOM 689 N N . PRO A 1 84 ? 14.583 2.827 -23.739 1.00 88.12 84 PRO A N 1
ATOM 690 C CA . PRO A 1 84 ? 15.514 2.649 -24.858 1.00 88.12 84 PRO A CA 1
ATOM 691 C C . PRO A 1 84 ? 15.930 1.190 -25.099 1.00 88.12 84 PRO A C 1
ATOM 693 O O . PRO A 1 84 ? 16.250 0.807 -26.216 1.00 88.12 84 PRO A O 1
ATOM 696 N N . GLU A 1 85 ? 15.927 0.370 -24.051 1.00 85.69 85 GLU A N 1
ATOM 697 C CA . GLU A 1 85 ? 16.259 -1.053 -24.095 1.00 85.69 85 GLU A CA 1
ATOM 698 C C . GLU A 1 85 ? 15.127 -1.938 -24.663 1.00 85.69 85 GLU A C 1
ATOM 700 O O . GLU A 1 85 ? 15.343 -3.128 -24.880 1.00 85.69 85 GLU A O 1
ATOM 705 N N . GLU A 1 86 ? 13.929 -1.382 -24.889 1.00 77.31 86 GLU A N 1
ATOM 706 C CA . GLU A 1 86 ? 12.736 -2.066 -25.426 1.00 77.31 86 GLU A CA 1
ATOM 707 C C . GLU A 1 86 ? 12.471 -1.750 -26.922 1.00 77.31 86 GLU A C 1
ATOM 709 O O . GLU A 1 86 ? 11.379 -2.048 -27.431 1.00 77.31 86 GLU A O 1
ATOM 714 N N . GLU A 1 87 ? 13.431 -1.117 -27.614 1.00 59.22 87 GLU A N 1
ATOM 715 C CA . GLU A 1 87 ? 13.418 -0.875 -29.073 1.00 59.22 87 GLU A CA 1
ATOM 716 C C . GLU A 1 87 ? 13.821 -2.101 -29.909 1.00 59.22 87 GLU A C 1
ATOM 718 O O . GLU A 1 87 ? 14.801 -2.799 -29.559 1.00 59.22 87 GLU A O 1
#

Sequence (87 aa):
MIAFDKGYVELYEYPRGQEAVITYTKDGHTETIREGETNRTLEYEVQDMEAAVAGEKDDMHLDYTRDVMDMMTQIRQEWGMRYPEEE